Protein AF-A0A067PZ74-F1 (afdb_monomer_lite)

Sequence (123 aa):
MAGTQGPRMMFGPGRLVNHDCNPNSQLRHIPKTHSYQFITICPIALGESITVQYTAQGGFGSSGTAPEGTKCLCATCNPTNPPTLKRRSPPPPLVSAKLKPTRRMKKRLKRLVDTLSELLADG

Structure (mmCIF, N/CA/C/O backbone):
data_AF-A0A067PZ74-F1
#
_entry.id   AF-A0A067PZ74-F1
#
loop_
_atom_site.group_PDB
_atom_site.id
_atom_site.type_symbol
_atom_site.label_atom_id
_atom_site.label_alt_id
_atom_site.label_comp_id
_atom_site.label_asym_id
_atom_site.label_entity_id
_atom_site.label_seq_id
_atom_site.pdbx_PDB_ins_code
_atom_site.Cartn_x
_atom_site.Cartn_y
_atom_site.Cartn_z
_atom_site.occupancy
_atom_site.B_iso_or_equiv
_atom_site.auth_seq_id
_atom_site.auth_comp_id
_atom_site.auth_asym_id
_atom_site.auth_atom_id
_atom_site.pdbx_PDB_model_num
ATOM 1 N N . MET A 1 1 ? -10.736 15.157 8.198 1.00 53.81 1 MET A N 1
ATOM 2 C CA . MET A 1 1 ? -9.588 15.026 9.118 1.00 53.81 1 MET A CA 1
ATOM 3 C C . MET A 1 1 ? -10.034 15.439 10.513 1.00 53.81 1 MET A C 1
ATOM 5 O O . MET A 1 1 ? -10.600 16.514 10.637 1.00 53.81 1 MET A O 1
ATOM 9 N N . ALA A 1 2 ? -9.857 14.597 11.534 1.00 54.72 2 ALA A N 1
ATOM 10 C CA . ALA A 1 2 ? -10.156 14.968 12.922 1.00 54.72 2 ALA A CA 1
ATOM 11 C C . ALA A 1 2 ? -8.872 15.427 13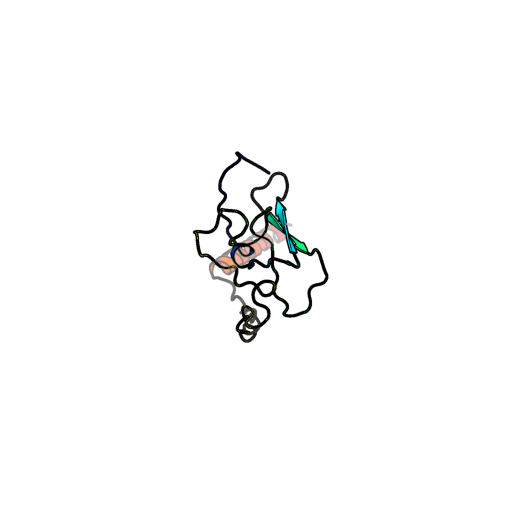.645 1.00 54.72 2 ALA A C 1
ATOM 13 O O . ALA A 1 2 ? -7.884 14.681 13.698 1.00 54.72 2 ALA A O 1
ATOM 14 N N . GLY A 1 3 ? -8.898 16.635 14.214 1.00 65.75 3 GLY A N 1
ATOM 15 C CA . GLY A 1 3 ? -7.799 17.240 14.979 1.00 65.75 3 GLY A CA 1
ATOM 16 C C . GLY A 1 3 ? -7.007 18.309 14.216 1.00 65.75 3 GLY A C 1
ATOM 17 O O . GLY A 1 3 ? -7.270 18.572 13.044 1.00 65.75 3 GLY A O 1
ATOM 18 N N . THR A 1 4 ? -6.039 18.916 14.905 1.00 71.62 4 THR A N 1
ATOM 19 C CA . THR A 1 4 ? -5.150 19.952 14.364 1.00 71.62 4 THR A CA 1
ATOM 20 C C . THR A 1 4 ? -4.310 19.427 13.196 1.00 71.62 4 THR A C 1
ATOM 22 O O . THR A 1 4 ? -3.955 18.242 13.142 1.00 71.62 4 THR A O 1
ATOM 25 N N . GLN A 1 5 ? -4.011 20.312 12.241 1.00 76.31 5 GLN A N 1
ATOM 26 C CA . GLN A 1 5 ? -3.048 20.029 11.178 1.00 76.31 5 GLN A CA 1
ATOM 27 C C . GLN A 1 5 ? -1.659 19.833 11.797 1.00 76.31 5 GLN A C 1
ATOM 29 O O . GLN A 1 5 ? -1.271 20.569 12.701 1.00 76.31 5 GLN A O 1
ATOM 34 N N . GLY A 1 6 ? -0.931 18.816 11.341 1.00 79.94 6 GLY A N 1
ATOM 35 C CA . GLY A 1 6 ? 0.387 18.484 11.871 1.00 79.94 6 GLY A CA 1
ATOM 36 C C . GLY A 1 6 ? 0.806 17.051 11.547 1.00 79.94 6 GLY A C 1
ATOM 37 O O . GLY A 1 6 ? 0.003 16.284 11.001 1.00 79.94 6 GLY A O 1
ATOM 38 N N . PRO A 1 7 ? 2.054 16.676 11.876 1.00 81.00 7 PRO A N 1
ATOM 39 C CA . PRO A 1 7 ? 2.551 15.322 11.672 1.00 81.00 7 PRO A CA 1
ATOM 40 C C . PRO A 1 7 ? 1.695 14.306 12.437 1.00 81.00 7 PRO A C 1
ATOM 42 O O . PRO A 1 7 ? 1.255 14.551 13.562 1.00 81.00 7 PRO A O 1
ATOM 45 N N . ARG A 1 8 ? 1.448 13.146 11.819 1.00 83.44 8 ARG A N 1
ATOM 46 C CA . ARG A 1 8 ? 0.645 12.063 12.401 1.00 83.44 8 ARG A CA 1
ATOM 47 C C . ARG A 1 8 ? 1.423 10.762 12.348 1.00 83.44 8 ARG A C 1
ATOM 49 O O . ARG A 1 8 ? 1.924 10.373 11.298 1.00 83.44 8 ARG A O 1
ATOM 56 N N . MET A 1 9 ? 1.481 10.075 13.483 1.00 86.56 9 MET A N 1
ATOM 57 C CA . MET A 1 9 ? 2.044 8.735 13.552 1.00 86.56 9 MET A CA 1
ATOM 58 C C . MET A 1 9 ? 0.981 7.708 13.155 1.00 86.56 9 MET A C 1
ATOM 60 O O . MET A 1 9 ? -0.149 7.755 13.641 1.00 86.56 9 MET A O 1
ATOM 64 N N . MET A 1 10 ? 1.350 6.788 12.268 1.00 85.56 10 MET A N 1
ATOM 65 C CA . MET A 1 10 ? 0.469 5.735 11.767 1.00 85.56 10 MET A CA 1
ATOM 66 C C . MET A 1 10 ? 0.820 4.406 12.437 1.00 85.56 10 MET A C 1
ATOM 68 O O . MET A 1 10 ? 1.960 3.947 12.374 1.00 85.56 10 MET A O 1
ATOM 72 N N . PHE A 1 11 ? -0.171 3.775 13.065 1.00 87.75 11 PHE A N 1
ATOM 73 C CA . PHE A 1 11 ? -0.034 2.478 13.731 1.00 87.75 11 PHE A CA 1
ATOM 74 C C . PHE A 1 11 ? -0.928 1.414 13.086 1.00 87.75 11 PHE A C 1
ATOM 76 O O . PHE A 1 11 ? -1.783 1.706 12.250 1.00 87.75 11 PHE A O 1
ATOM 83 N N . GLY A 1 12 ? -0.735 0.160 13.502 1.00 91.50 12 GLY A N 1
ATOM 84 C CA . GLY A 1 12 ? -1.492 -0.983 12.994 1.00 91.50 12 GLY A CA 1
ATOM 85 C C . GLY A 1 12 ? -0.991 -1.488 11.636 1.00 91.50 12 GLY A C 1
ATOM 86 O O . GLY A 1 12 ? 0.094 -1.099 11.201 1.00 91.50 12 GLY A O 1
ATOM 87 N N . PRO A 1 13 ? -1.760 -2.361 10.959 1.00 91.12 13 PRO A N 1
ATOM 88 C CA . PRO A 1 13 ? -1.337 -3.006 9.712 1.00 91.12 13 PRO A CA 1
ATOM 89 C C . PRO A 1 13 ? -0.972 -2.025 8.595 1.00 91.12 13 PRO A C 1
ATOM 91 O O . PRO A 1 13 ? -0.108 -2.322 7.777 1.00 91.12 13 PRO A O 1
ATOM 94 N N . GLY A 1 14 ? -1.575 -0.831 8.588 1.00 89.19 14 GLY A N 1
ATOM 95 C CA . GLY A 1 14 ? -1.324 0.173 7.556 1.00 89.19 14 GLY A CA 1
ATOM 96 C C . GLY A 1 14 ? 0.118 0.670 7.480 1.00 89.19 14 GLY A C 1
ATOM 97 O O . GLY A 1 14 ? 0.542 1.099 6.415 1.00 89.19 14 GLY A O 1
ATOM 98 N N . ARG A 1 15 ? 0.910 0.539 8.554 1.00 90.56 15 ARG A N 1
ATOM 99 C CA . ARG A 1 15 ? 2.342 0.892 8.539 1.00 90.56 15 ARG A CA 1
ATOM 100 C C . ARG A 1 15 ? 3.208 -0.051 7.692 1.00 90.56 15 ARG A C 1
ATOM 102 O O . ARG A 1 15 ? 4.394 0.207 7.530 1.00 90.56 15 ARG A O 1
ATOM 109 N N . LEU A 1 16 ? 2.656 -1.193 7.273 1.00 91.44 16 LEU A N 1
ATOM 110 C CA . LEU A 1 16 ? 3.355 -2.218 6.492 1.00 91.44 16 LEU A CA 1
ATOM 111 C C . LEU A 1 16 ? 3.139 -2.051 4.984 1.00 91.44 16 LEU A C 1
ATOM 113 O O . LEU A 1 16 ? 3.750 -2.774 4.201 1.00 91.44 16 LEU A O 1
ATOM 117 N N . VAL A 1 17 ? 2.246 -1.144 4.582 1.00 92.69 17 VAL A N 1
ATOM 118 C CA . VAL A 1 17 ? 1.942 -0.884 3.176 1.00 92.69 17 VAL A CA 1
ATOM 119 C C . VAL A 1 17 ? 3.038 -0.005 2.602 1.00 92.69 17 VAL A C 1
ATOM 121 O O . VAL A 1 17 ? 3.280 1.084 3.114 1.00 92.69 17 VAL A O 1
ATOM 124 N N . ASN A 1 18 ? 3.692 -0.495 1.552 1.00 91.69 18 ASN A N 1
ATOM 125 C CA . ASN A 1 18 ? 4.823 0.181 0.935 1.00 91.69 18 ASN A CA 1
ATOM 126 C C . ASN A 1 18 ? 4.387 1.308 -0.005 1.00 91.69 18 ASN A C 1
ATOM 128 O O . ASN A 1 18 ? 3.251 1.357 -0.489 1.00 91.69 18 ASN A O 1
ATOM 132 N N . HIS A 1 19 ? 5.340 2.185 -0.305 1.00 90.94 19 HIS A N 1
ATOM 133 C CA . HIS A 1 19 ? 5.178 3.197 -1.331 1.00 90.94 19 HIS A CA 1
ATOM 134 C C . HIS A 1 19 ? 5.363 2.621 -2.742 1.00 90.94 19 HIS A C 1
ATOM 136 O O . HIS A 1 19 ? 6.323 1.889 -2.983 1.00 90.94 19 HIS A O 1
ATOM 142 N N . ASP A 1 20 ? 4.508 3.035 -3.678 1.00 90.88 20 ASP A N 1
ATOM 143 C CA . ASP A 1 20 ? 4.790 2.990 -5.113 1.00 90.88 20 ASP A CA 1
ATOM 144 C C . ASP A 1 20 ? 4.361 4.303 -5.794 1.00 90.88 20 ASP A C 1
ATOM 146 O O . ASP A 1 20 ? 3.380 4.928 -5.381 1.00 90.88 20 ASP A O 1
ATOM 150 N N . CYS A 1 21 ? 5.121 4.761 -6.795 1.00 88.38 21 CYS A N 1
ATOM 151 C CA . CYS A 1 21 ? 4.797 5.969 -7.561 1.00 88.38 21 CYS A CA 1
ATOM 152 C C . CYS A 1 21 ? 3.570 5.773 -8.467 1.00 88.38 21 CYS A C 1
ATOM 154 O O . CYS A 1 21 ? 2.855 6.742 -8.718 1.00 88.38 21 CYS A O 1
ATOM 156 N N . ASN A 1 22 ? 3.283 4.536 -8.880 1.00 90.31 22 ASN A N 1
ATOM 157 C CA . ASN A 1 22 ? 2.051 4.134 -9.554 1.00 90.31 22 ASN A CA 1
ATOM 158 C C . ASN A 1 22 ? 1.307 3.099 -8.684 1.00 90.31 22 ASN A C 1
ATOM 160 O O . ASN A 1 22 ? 1.387 1.895 -8.935 1.00 90.31 22 ASN A O 1
ATOM 164 N N . PRO A 1 23 ? 0.656 3.541 -7.594 1.00 93.88 23 PRO A N 1
ATOM 165 C CA . PRO A 1 23 ? 0.079 2.637 -6.609 1.00 93.88 23 PRO A CA 1
ATOM 166 C C . PRO A 1 23 ? -1.210 1.975 -7.108 1.00 93.88 23 PRO A C 1
ATOM 168 O O . PRO A 1 23 ? -1.900 2.503 -7.975 1.00 93.88 23 PRO A O 1
ATOM 171 N N . ASN A 1 24 ? -1.595 0.866 -6.473 1.00 96.38 24 ASN A N 1
ATOM 172 C CA . ASN A 1 24 ? -2.900 0.224 -6.692 1.00 96.38 24 ASN A CA 1
ATOM 173 C C . ASN A 1 24 ? -3.949 0.567 -5.621 1.00 96.38 24 ASN A C 1
ATOM 175 O O . ASN A 1 24 ? -5.117 0.181 -5.730 1.00 96.38 24 ASN A O 1
ATOM 179 N N . SER A 1 25 ? -3.562 1.316 -4.584 1.00 96.69 25 SER A N 1
ATOM 180 C CA . SER A 1 25 ? -4.444 1.754 -3.503 1.00 96.69 25 SER A CA 1
ATOM 181 C C . SER A 1 25 ? -4.162 3.194 -3.058 1.00 96.69 25 SER A C 1
ATOM 183 O O . SER A 1 25 ? -3.096 3.758 -3.297 1.00 96.69 25 SER A O 1
ATOM 185 N N . GLN A 1 26 ? -5.118 3.787 -2.343 1.00 93.75 26 GLN A N 1
ATOM 186 C CA . GLN A 1 26 ? -5.005 5.098 -1.701 1.00 93.75 26 GLN A CA 1
ATOM 187 C C . GLN A 1 26 ? -5.418 5.030 -0.227 1.00 93.75 26 GLN A C 1
ATOM 189 O O . GLN A 1 26 ? -6.302 4.258 0.149 1.00 93.75 26 GLN A O 1
ATOM 194 N N . LEU A 1 27 ? -4.808 5.863 0.616 1.00 91.38 27 LEU A N 1
ATOM 195 C CA . LEU A 1 27 ? -5.170 5.984 2.027 1.00 91.38 27 LEU A CA 1
ATOM 196 C C . LEU A 1 27 ? -6.264 7.048 2.202 1.00 91.38 27 LEU A C 1
ATOM 198 O O . LEU A 1 27 ? -6.094 8.195 1.794 1.00 91.38 27 LEU A O 1
ATOM 202 N N . ARG A 1 28 ? -7.376 6.696 2.850 1.00 91.19 28 ARG A N 1
ATOM 203 C CA . ARG A 1 28 ? -8.498 7.605 3.119 1.00 91.19 28 ARG A CA 1
ATOM 204 C C . ARG A 1 28 ? -8.767 7.712 4.615 1.00 91.19 28 ARG A C 1
ATOM 206 O 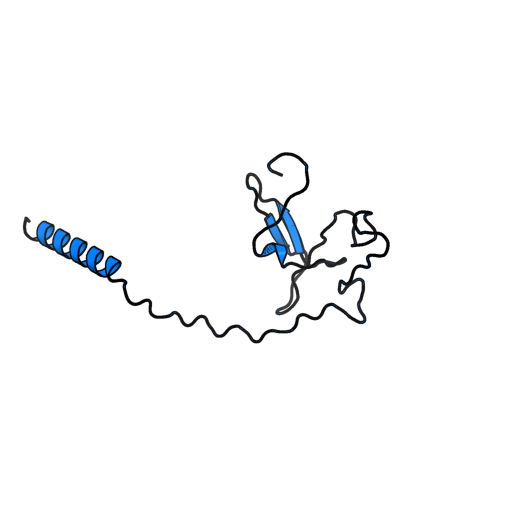O . ARG A 1 28 ? -8.853 6.706 5.315 1.00 91.19 28 ARG A O 1
ATOM 213 N N . HIS A 1 29 ? -8.934 8.940 5.101 1.00 89.31 29 HIS A N 1
ATOM 214 C CA . HIS A 1 29 ? -9.367 9.204 6.476 1.00 89.31 29 HIS A CA 1
ATOM 215 C C . HIS A 1 29 ? -10.815 8.746 6.680 1.00 89.31 29 HIS A C 1
ATOM 217 O O . HIS A 1 29 ? -11.683 9.072 5.867 1.00 89.31 29 HIS A O 1
ATOM 223 N N . ILE A 1 30 ? -11.081 8.031 7.775 1.00 91.62 30 ILE A N 1
ATOM 224 C CA . ILE A 1 30 ? -12.445 7.687 8.183 1.00 91.62 30 ILE A CA 1
ATOM 225 C C . ILE A 1 30 ? -13.020 8.876 8.974 1.00 91.62 30 ILE A C 1
ATOM 227 O O . ILE A 1 30 ? -12.499 9.193 10.054 1.00 91.62 30 ILE A O 1
ATOM 231 N N . PRO A 1 31 ? -14.085 9.545 8.483 1.00 90.00 31 PRO A N 1
ATOM 232 C CA . PRO A 1 31 ? -14.648 10.723 9.135 1.00 90.00 31 PRO A CA 1
ATOM 233 C C . PRO A 1 31 ? -14.971 10.482 10.610 1.00 90.00 31 PRO A C 1
ATOM 235 O O . PRO A 1 31 ? -15.422 9.405 10.983 1.00 90.00 31 PRO A O 1
ATOM 238 N N . LYS A 1 32 ? -14.762 11.507 11.445 1.00 88.25 32 LYS A N 1
ATOM 239 C CA . LYS A 1 32 ? -15.032 11.473 12.896 1.00 88.25 32 LYS A CA 1
ATOM 240 C C . LYS A 1 32 ? -14.226 10.429 13.694 1.00 88.25 32 LYS A C 1
ATOM 242 O O . LYS A 1 32 ? -14.546 10.179 14.848 1.00 88.25 32 LYS A O 1
ATOM 247 N N . THR A 1 33 ? -13.161 9.859 13.124 1.00 90.19 33 THR A N 1
ATOM 248 C CA . THR A 1 33 ? -12.250 8.937 13.829 1.00 90.19 33 THR A CA 1
ATOM 249 C C . THR A 1 33 ? -10.785 9.368 13.683 1.00 90.19 33 THR A C 1
ATOM 251 O O . THR A 1 33 ? -10.473 10.308 12.949 1.00 90.19 33 THR A O 1
ATOM 254 N N . HIS A 1 34 ? -9.867 8.660 14.345 1.00 88.69 34 HIS A N 1
ATOM 255 C CA . HIS A 1 34 ? -8.417 8.764 14.113 1.00 88.69 34 HIS A CA 1
ATOM 256 C C . HIS A 1 34 ? -7.878 7.642 13.213 1.00 88.69 34 HIS A C 1
ATOM 258 O O . HIS A 1 34 ? -6.672 7.406 13.165 1.00 88.69 34 HIS A O 1
ATOM 264 N N . SER A 1 35 ? -8.770 6.945 12.511 1.00 91.12 35 SER A N 1
ATOM 265 C CA . SER A 1 35 ? -8.449 5.776 11.705 1.00 91.12 35 SER A CA 1
ATOM 266 C C . SER A 1 35 ? -8.404 6.113 10.219 1.00 91.12 35 SER A C 1
ATOM 268 O O . SER A 1 35 ? -8.998 7.086 9.742 1.00 91.12 35 SER A O 1
ATOM 270 N N . TYR A 1 36 ? -7.696 5.265 9.482 1.00 91.75 36 TYR A N 1
ATOM 271 C CA . TYR A 1 36 ? -7.586 5.335 8.036 1.00 91.75 36 TYR A CA 1
ATOM 272 C C . TYR A 1 36 ? -7.912 3.976 7.429 1.00 91.75 36 TYR A C 1
ATOM 274 O O . TYR A 1 36 ? -7.714 2.940 8.064 1.00 91.75 36 TYR A O 1
ATOM 282 N N . GLN A 1 37 ? -8.388 4.001 6.191 1.00 94.31 37 GLN A N 1
ATOM 283 C CA . GLN A 1 37 ? -8.662 2.819 5.385 1.00 94.31 37 GLN A CA 1
ATOM 284 C C . GLN A 1 37 ? -7.917 2.901 4.056 1.00 94.31 37 GLN A C 1
ATOM 286 O O . GLN A 1 37 ? -7.714 3.993 3.524 1.00 94.31 37 GLN A O 1
ATOM 291 N N . PHE A 1 38 ? -7.549 1.747 3.509 1.00 94.81 38 PHE A N 1
ATOM 292 C CA . PHE A 1 38 ? -7.060 1.650 2.139 1.00 94.81 38 PHE A CA 1
ATOM 293 C C . PHE A 1 38 ? -8.242 1.457 1.197 1.00 94.81 38 PHE A C 1
ATOM 295 O O . PHE A 1 38 ? -9.143 0.669 1.478 1.00 94.81 38 PHE A O 1
ATOM 302 N N . ILE A 1 39 ? -8.240 2.195 0.096 1.00 96.12 39 ILE A N 1
ATOM 303 C CA . ILE A 1 39 ? -9.201 2.058 -0.992 1.00 96.12 39 ILE A CA 1
ATOM 304 C C . ILE A 1 39 ? -8.423 1.655 -2.233 1.00 96.12 39 ILE A C 1
ATOM 306 O O . ILE A 1 39 ? -7.510 2.369 -2.634 1.00 96.12 39 ILE A O 1
ATOM 310 N N . THR A 1 40 ? -8.782 0.525 -2.828 1.00 96.94 40 THR A N 1
ATOM 311 C CA . THR A 1 40 ? -8.216 0.077 -4.102 1.00 96.94 40 THR A CA 1
ATOM 312 C C . THR A 1 40 ? -8.641 1.026 -5.220 1.00 96.94 40 THR A C 1
ATOM 314 O O . THR A 1 40 ? -9.813 1.400 -5.288 1.00 96.94 40 THR A O 1
ATOM 317 N N . ILE A 1 41 ? -7.711 1.404 -6.095 1.00 96.88 41 ILE A N 1
ATOM 318 C CA . ILE A 1 41 ? -7.972 2.278 -7.255 1.00 96.88 41 ILE A CA 1
ATOM 319 C C . ILE A 1 41 ? -7.867 1.534 -8.594 1.00 96.88 41 ILE A C 1
ATOM 321 O O . ILE A 1 41 ? -8.276 2.063 -9.623 1.00 96.88 41 ILE A O 1
ATOM 325 N N . CYS A 1 42 ? -7.388 0.291 -8.573 1.00 95.12 42 CYS A N 1
ATOM 326 C CA . CYS A 1 42 ? -7.418 -0.652 -9.688 1.00 95.12 42 CYS A CA 1
ATOM 327 C C . CYS A 1 42 ? -7.560 -2.100 -9.161 1.00 95.12 42 CYS A C 1
ATOM 329 O O . CYS A 1 42 ? -7.449 -2.319 -7.948 1.00 95.12 42 CYS A O 1
ATOM 331 N N . PRO A 1 43 ? -7.858 -3.091 -10.026 1.00 96.69 43 PRO A N 1
ATOM 332 C CA . PRO A 1 43 ? -7.852 -4.503 -9.641 1.00 96.69 43 PRO A CA 1
ATOM 333 C C . PRO A 1 43 ? -6.478 -4.949 -9.122 1.00 96.69 43 PRO A C 1
ATOM 335 O O . PRO A 1 43 ? -5.464 -4.582 -9.705 1.00 96.69 43 PRO A O 1
ATOM 338 N N . ILE A 1 44 ? -6.460 -5.765 -8.063 1.00 94.88 44 ILE A N 1
ATOM 339 C CA . ILE A 1 44 ? -5.238 -6.297 -7.438 1.00 94.88 44 ILE A CA 1
ATOM 340 C C . ILE A 1 44 ? -5.240 -7.819 -7.575 1.00 94.88 44 ILE A C 1
ATOM 342 O O . ILE A 1 44 ? -6.171 -8.487 -7.115 1.00 94.88 44 ILE A O 1
ATOM 346 N N . ALA A 1 45 ? -4.208 -8.376 -8.207 1.00 91.81 45 ALA A N 1
ATOM 347 C CA . ALA A 1 45 ? -4.075 -9.815 -8.392 1.00 91.81 45 ALA A CA 1
ATOM 348 C C . ALA A 1 45 ? -3.684 -10.536 -7.088 1.00 91.81 45 ALA A C 1
ATOM 350 O O . ALA A 1 45 ? -3.084 -9.969 -6.172 1.00 91.81 45 ALA A O 1
ATOM 351 N N . LEU A 1 46 ? -3.985 -11.837 -6.995 1.00 88.81 46 LEU A N 1
ATOM 352 C CA . LEU A 1 46 ? -3.551 -12.646 -5.854 1.00 88.81 46 LEU A CA 1
ATOM 353 C C . LEU A 1 46 ? -2.020 -12.667 -5.755 1.00 88.81 46 LEU A C 1
ATOM 355 O O . LEU A 1 46 ? -1.327 -13.084 -6.679 1.00 88.81 46 LEU A O 1
ATOM 359 N N . GLY A 1 47 ? -1.503 -12.262 -4.594 1.00 88.38 47 GLY A N 1
ATOM 360 C CA . GLY A 1 47 ? -0.064 -12.175 -4.335 1.00 88.38 47 GLY A CA 1
ATOM 361 C C . GLY A 1 47 ? 0.585 -10.862 -4.777 1.00 88.38 47 GLY A C 1
ATOM 362 O O . GLY A 1 47 ? 1.762 -10.662 -4.485 1.00 88.38 47 GLY A O 1
ATOM 363 N N . GLU A 1 48 ? -0.160 -9.962 -5.420 1.00 90.81 48 GLU A N 1
ATOM 364 C CA . GLU A 1 48 ? 0.301 -8.608 -5.709 1.00 90.81 48 GLU A CA 1
ATOM 365 C C . GLU A 1 48 ? 0.403 -7.781 -4.416 1.00 90.81 48 GLU A C 1
ATOM 367 O O . GLU A 1 48 ? -0.421 -7.894 -3.504 1.00 90.81 48 GLU A O 1
ATOM 372 N N . SER A 1 49 ? 1.442 -6.950 -4.320 1.00 92.12 49 SER A N 1
ATOM 373 C CA . SER A 1 49 ? 1.637 -6.056 -3.176 1.00 92.12 49 SER A CA 1
ATOM 374 C C . SER A 1 49 ? 0.588 -4.949 -3.172 1.00 92.12 49 SER A C 1
ATOM 376 O O . SER A 1 49 ? 0.408 -4.271 -4.177 1.00 92.12 49 SER A O 1
ATOM 378 N N . ILE A 1 50 ? -0.021 -4.676 -2.019 1.00 94.62 50 ILE A N 1
ATOM 379 C CA . ILE A 1 50 ? -0.799 -3.446 -1.822 1.00 94.62 50 ILE A CA 1
ATOM 380 C C . ILE A 1 50 ? 0.186 -2.283 -1.658 1.00 94.62 50 ILE A C 1
ATOM 382 O O . ILE A 1 50 ? 1.082 -2.352 -0.811 1.00 94.62 50 ILE A O 1
ATOM 386 N N . THR A 1 51 ? 0.022 -1.224 -2.450 1.00 94.50 51 THR A N 1
ATOM 387 C CA . THR A 1 51 ? 0.914 -0.054 -2.454 1.00 94.50 51 THR A CA 1
ATOM 388 C C . THR A 1 51 ? 0.132 1.255 -2.451 1.00 94.50 51 THR A C 1
ATOM 390 O O . THR A 1 51 ? -1.006 1.318 -2.915 1.00 94.50 51 THR A O 1
ATOM 393 N N . VAL A 1 52 ? 0.735 2.312 -1.901 1.00 93.56 52 VAL A N 1
ATOM 394 C CA . VAL A 1 52 ? 0.149 3.664 -1.848 1.00 93.56 52 VAL A CA 1
ATOM 395 C C . VAL A 1 52 ? 1.170 4.740 -2.222 1.00 93.56 52 VAL A C 1
ATOM 397 O O . VAL A 1 52 ? 2.379 4.531 -2.153 1.00 93.56 52 VAL A O 1
ATOM 400 N N . GLN A 1 53 ? 0.710 5.946 -2.545 1.00 90.00 53 GLN A N 1
ATOM 401 C CA . GLN A 1 53 ? 1.575 7.127 -2.497 1.00 90.00 53 GLN A CA 1
ATOM 402 C C . GLN A 1 53 ? 1.643 7.665 -1.062 1.00 90.00 53 GLN A C 1
ATOM 404 O O . GLN A 1 53 ? 0.613 7.867 -0.422 1.00 90.00 53 GLN A O 1
ATOM 409 N N . TYR A 1 54 ? 2.855 7.883 -0.540 1.00 86.44 54 TYR A N 1
ATOM 410 C CA . TYR A 1 54 ? 3.036 8.460 0.801 1.00 86.44 54 TYR A CA 1
ATOM 411 C C . TYR A 1 54 ? 2.876 9.981 0.817 1.00 86.44 54 TYR A C 1
ATOM 413 O O . TYR A 1 54 ? 2.482 10.542 1.837 1.00 86.44 54 TYR A O 1
ATOM 421 N N . THR A 1 55 ? 3.195 10.646 -0.293 1.00 76.88 55 THR A N 1
ATOM 422 C CA . THR A 1 55 ? 3.161 12.103 -0.423 1.00 76.88 55 THR A CA 1
ATOM 423 C C . THR A 1 55 ? 2.226 12.500 -1.556 1.00 76.88 55 THR A C 1
ATOM 425 O O . THR A 1 55 ? 2.134 11.809 -2.569 1.00 76.88 55 THR A O 1
ATOM 428 N N . ALA A 1 56 ? 1.532 13.626 -1.387 1.00 67.50 56 ALA A N 1
ATOM 429 C CA . ALA A 1 56 ? 0.623 14.150 -2.405 1.00 67.50 56 ALA A CA 1
ATOM 430 C C . ALA A 1 56 ? 1.367 14.684 -3.642 1.00 67.50 56 ALA A C 1
ATOM 432 O O . ALA A 1 56 ? 0.793 14.710 -4.724 1.00 67.50 56 ALA A O 1
ATOM 433 N N . GLN A 1 57 ? 2.630 15.107 -3.493 1.00 62.31 57 GLN A N 1
ATOM 434 C CA . GLN A 1 57 ? 3.439 15.636 -4.599 1.00 62.31 57 GLN A CA 1
ATOM 435 C C . GLN A 1 57 ? 4.276 14.570 -5.332 1.00 62.31 57 GLN A C 1
ATOM 437 O O . GLN A 1 57 ? 5.060 14.917 -6.210 1.00 62.31 57 GLN A O 1
ATOM 442 N N . GLY A 1 58 ? 4.109 13.285 -5.004 1.00 52.91 58 GLY A N 1
ATOM 443 C CA . GLY A 1 58 ? 4.801 12.185 -5.672 1.00 52.91 58 GLY A CA 1
ATOM 444 C C . GLY A 1 58 ? 6.264 12.008 -5.245 1.00 52.91 58 GLY A C 1
ATOM 445 O O . GLY A 1 58 ? 7.011 12.971 -5.077 1.00 52.91 58 GLY A O 1
ATOM 446 N N . GLY A 1 59 ? 6.659 10.739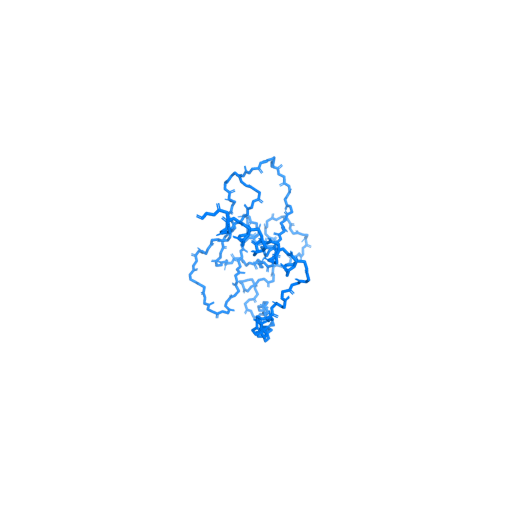 -5.101 1.00 52.97 59 GLY A N 1
ATOM 447 C CA . GLY A 1 59 ? 8.038 10.255 -4.987 1.00 52.97 59 GLY A CA 1
ATOM 448 C C . GLY A 1 59 ? 8.806 10.625 -3.711 1.00 52.97 59 GLY A C 1
ATOM 449 O O . GLY A 1 59 ? 8.957 11.789 -3.347 1.00 52.97 59 GLY A O 1
ATOM 450 N N . PHE A 1 60 ? 9.428 9.621 -3.083 1.00 55.28 60 PHE A N 1
ATOM 451 C CA . PHE A 1 60 ? 10.615 9.847 -2.249 1.00 55.28 60 PHE A CA 1
ATOM 452 C C . PHE A 1 60 ? 11.724 10.445 -3.133 1.00 55.28 60 PHE A C 1
ATOM 454 O O . PHE A 1 60 ? 12.396 9.706 -3.851 1.00 55.28 60 PHE A O 1
ATOM 461 N N . GLY A 1 61 ? 11.855 11.775 -3.136 1.00 46.88 61 GLY A N 1
ATOM 462 C CA . GLY A 1 61 ? 12.909 12.506 -3.853 1.00 46.88 61 GLY A CA 1
ATOM 463 C C . GLY A 1 61 ? 12.432 13.710 -4.675 1.00 46.88 61 GLY A C 1
ATOM 464 O O . GLY A 1 61 ? 13.201 14.643 -4.855 1.00 46.88 61 GLY A O 1
ATOM 465 N N . SER A 1 62 ? 11.171 13.748 -5.119 1.00 43.59 62 SER A N 1
ATOM 466 C CA . SER A 1 62 ? 10.615 14.871 -5.904 1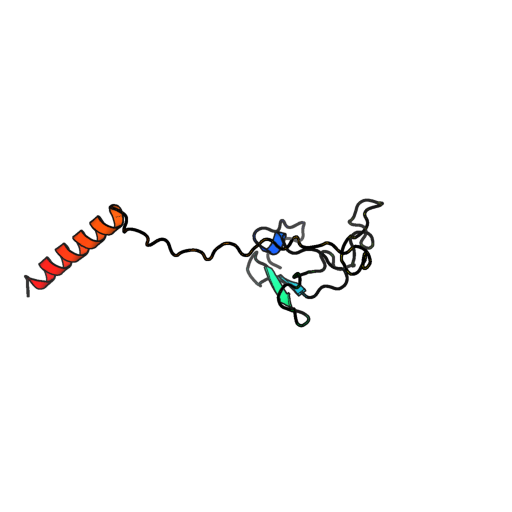.00 43.59 62 SER A CA 1
ATOM 467 C C . SER A 1 62 ? 9.785 15.857 -5.075 1.00 43.59 62 SER A C 1
ATOM 469 O O . SER A 1 62 ? 9.642 17.010 -5.467 1.00 43.59 62 SER A O 1
ATOM 471 N N . SER A 1 63 ? 9.276 15.443 -3.908 1.00 41.84 63 SER A N 1
ATOM 472 C CA . SER A 1 63 ? 8.414 16.273 -3.052 1.00 41.84 63 SER A CA 1
ATOM 473 C C . SER A 1 63 ? 9.144 17.087 -1.970 1.00 41.84 63 SER A C 1
ATOM 475 O O . SER A 1 63 ? 8.494 17.582 -1.054 1.00 41.84 63 SER A O 1
ATOM 477 N N . GLY A 1 64 ? 10.478 17.199 -2.008 1.00 40.44 64 GLY A N 1
ATOM 478 C CA . GLY A 1 64 ? 11.255 18.007 -1.046 1.00 40.44 64 GLY A CA 1
ATOM 479 C C . GLY A 1 64 ? 11.260 17.506 0.410 1.00 40.44 64 GLY A C 1
ATOM 480 O O . GLY A 1 64 ? 11.804 18.169 1.285 1.00 40.44 64 GLY A O 1
ATOM 481 N N . THR A 1 65 ? 10.663 16.343 0.692 1.00 43.59 65 THR A N 1
ATOM 482 C CA . THR A 1 65 ? 10.575 15.753 2.045 1.00 43.59 65 THR A CA 1
ATOM 483 C C . THR A 1 65 ? 11.539 14.592 2.274 1.00 43.59 65 THR A C 1
ATOM 485 O O . THR A 1 65 ? 11.605 14.059 3.380 1.00 43.59 65 THR A O 1
ATOM 488 N N . ALA A 1 66 ? 12.246 14.152 1.235 1.00 53.84 66 ALA A N 1
ATOM 489 C CA . ALA A 1 66 ? 13.304 13.165 1.368 1.00 53.84 66 ALA A CA 1
ATOM 490 C C . ALA A 1 66 ? 14.647 13.904 1.502 1.00 53.84 66 ALA A C 1
ATOM 492 O O . ALA A 1 66 ? 14.826 14.910 0.813 1.00 53.84 66 ALA A O 1
ATOM 493 N N . PRO A 1 67 ? 15.578 13.440 2.356 1.00 55.62 67 PRO A N 1
ATOM 494 C CA . PRO A 1 67 ? 16.938 13.975 2.389 1.00 55.62 67 PRO A CA 1
ATOM 495 C C . PRO A 1 67 ? 17.537 14.023 0.977 1.00 55.62 67 PRO A C 1
ATOM 497 O O . PRO A 1 67 ? 17.264 13.125 0.170 1.00 55.62 67 PRO A O 1
ATOM 500 N N . GLU A 1 68 ? 18.348 15.038 0.674 1.00 51.25 68 GLU A N 1
ATOM 501 C CA . GLU A 1 68 ? 19.086 15.101 -0.593 1.00 51.25 68 GLU A CA 1
ATOM 502 C C . GLU A 1 68 ? 19.788 13.761 -0.877 1.00 51.25 68 GLU A C 1
ATOM 504 O O . GLU A 1 68 ? 20.385 13.148 0.008 1.00 51.25 68 GLU A O 1
ATOM 509 N N . GLY A 1 69 ? 19.656 13.264 -2.110 1.00 57.06 69 GLY A N 1
ATOM 510 C CA . GLY A 1 69 ? 20.218 11.974 -2.526 1.00 57.06 69 GLY A CA 1
ATOM 511 C C . GLY A 1 69 ? 19.358 10.737 -2.224 1.00 57.06 69 GLY A C 1
ATOM 512 O O . GLY A 1 69 ? 19.748 9.628 -2.591 1.00 57.06 69 GLY A O 1
ATOM 513 N N . THR A 1 70 ? 18.177 10.878 -1.615 1.00 66.31 70 THR A N 1
ATOM 514 C CA . THR A 1 70 ? 17.299 9.722 -1.361 1.00 66.31 70 THR A CA 1
ATOM 515 C C . THR A 1 70 ? 16.517 9.339 -2.620 1.00 66.31 70 THR A C 1
ATOM 517 O O . THR A 1 70 ? 15.664 10.091 -3.088 1.00 66.31 70 THR A O 1
ATOM 520 N N . LYS A 1 71 ? 16.785 8.145 -3.161 1.00 75.81 71 LYS A N 1
ATOM 521 C CA . LYS A 1 71 ? 16.112 7.602 -4.351 1.00 75.81 71 LYS A CA 1
ATOM 522 C C . LYS A 1 71 ? 14.941 6.695 -3.962 1.00 75.81 71 LYS A C 1
ATOM 524 O O . LYS A 1 71 ? 15.095 5.801 -3.132 1.00 75.81 71 LYS A O 1
ATOM 529 N N . CYS A 1 72 ? 13.788 6.871 -4.608 1.00 83.25 72 CYS A N 1
ATOM 530 C CA . CYS A 1 72 ? 12.671 5.934 -4.500 1.00 83.25 72 CYS A CA 1
ATOM 531 C C . CYS A 1 72 ? 13.053 4.546 -5.050 1.00 83.25 72 CYS A C 1
ATOM 533 O O . CYS A 1 72 ? 13.558 4.429 -6.167 1.00 83.25 72 CYS A O 1
ATOM 535 N N . LEU A 1 73 ? 12.777 3.493 -4.275 1.00 87.00 73 LEU A N 1
ATOM 536 C CA . LEU A 1 73 ? 13.078 2.096 -4.620 1.00 87.00 73 LEU A CA 1
ATOM 537 C C . LEU A 1 73 ? 11.819 1.278 -4.952 1.00 87.00 73 LEU A C 1
ATOM 539 O O . LEU A 1 73 ? 11.836 0.056 -4.841 1.00 87.00 73 LEU A O 1
ATOM 543 N N . CYS A 1 74 ? 10.709 1.933 -5.301 1.00 89.44 74 CYS A N 1
ATOM 544 C CA . CYS A 1 74 ? 9.481 1.240 -5.692 1.00 89.44 74 CYS A CA 1
ATOM 545 C C . CYS A 1 74 ? 9.611 0.548 -7.060 1.00 89.44 74 CYS A C 1
ATOM 547 O O . CYS A 1 74 ? 10.550 0.823 -7.811 1.00 89.44 74 CYS A O 1
ATOM 549 N N . ALA A 1 75 ? 8.658 -0.321 -7.406 1.00 90.31 75 ALA A N 1
ATOM 550 C CA . ALA A 1 75 ? 8.697 -1.055 -8.670 1.00 90.31 75 ALA A CA 1
ATOM 551 C C . ALA A 1 75 ? 8.574 -0.111 -9.878 1.00 90.31 75 ALA A C 1
ATOM 553 O O . ALA A 1 75 ? 9.263 -0.309 -10.875 1.00 90.31 75 ALA A O 1
ATOM 554 N N . THR A 1 76 ? 7.787 0.963 -9.755 1.00 88.81 76 THR A N 1
ATOM 555 C CA . THR A 1 76 ? 7.660 1.984 -10.810 1.00 88.81 76 THR A CA 1
ATOM 556 C C . THR A 1 76 ? 8.968 2.733 -11.079 1.00 88.81 76 THR A C 1
ATOM 558 O O . THR A 1 76 ? 9.304 2.989 -12.231 1.00 88.81 76 THR A O 1
ATOM 561 N N . CYS A 1 77 ? 9.739 3.078 -10.042 1.00 86.50 77 CYS A N 1
ATOM 562 C CA . CYS A 1 77 ? 11.009 3.801 -10.203 1.00 86.50 77 CYS A CA 1
ATOM 563 C C . CYS A 1 77 ? 12.212 2.886 -10.465 1.00 86.50 77 CYS A C 1
ATOM 565 O O . CYS A 1 77 ? 13.246 3.360 -10.937 1.00 86.50 77 CYS A O 1
ATOM 567 N N . ASN A 1 78 ? 12.107 1.599 -10.127 1.00 87.81 78 ASN A N 1
ATOM 568 C CA . ASN A 1 78 ? 13.178 0.622 -10.277 1.00 87.81 78 ASN A CA 1
ATOM 569 C C . ASN A 1 78 ? 12.676 -0.676 -10.939 1.00 87.81 78 ASN A C 1
ATOM 571 O O . ASN A 1 78 ? 12.726 -1.743 -10.320 1.00 87.81 78 ASN A O 1
ATOM 575 N N . PRO A 1 79 ? 12.197 -0.613 -12.195 1.00 84.62 79 PRO A N 1
ATOM 576 C CA . PRO A 1 79 ? 11.558 -1.753 -12.853 1.00 84.62 79 PRO A CA 1
ATOM 577 C C . PRO A 1 79 ? 12.516 -2.925 -13.111 1.00 84.62 79 PRO A C 1
ATOM 579 O O . PRO A 1 79 ? 12.075 -4.063 -13.230 1.00 84.62 79 PRO A O 1
ATOM 582 N N . THR A 1 80 ? 13.828 -2.674 -13.176 1.00 87.12 80 THR A N 1
ATOM 583 C CA . THR A 1 80 ? 14.852 -3.708 -13.398 1.00 87.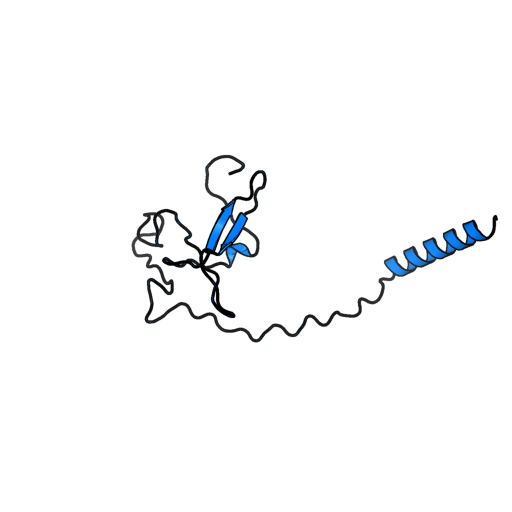12 80 THR A CA 1
ATOM 584 C C . THR A 1 80 ? 15.263 -4.444 -12.124 1.00 87.12 80 THR A C 1
ATOM 586 O O . THR A 1 80 ? 15.822 -5.535 -12.202 1.00 87.12 80 THR A O 1
ATOM 589 N N . ASN A 1 81 ? 14.993 -3.873 -10.949 1.00 85.69 81 ASN A N 1
ATOM 590 C CA . ASN A 1 81 ? 15.281 -4.491 -9.657 1.00 85.69 81 ASN A CA 1
ATOM 591 C C . ASN A 1 81 ? 14.197 -4.106 -8.632 1.00 85.69 81 ASN A C 1
ATOM 593 O O . ASN A 1 81 ? 14.467 -3.368 -7.677 1.00 85.69 81 ASN A O 1
ATOM 597 N N . PRO A 1 82 ? 12.946 -4.545 -8.853 1.00 83.38 82 PRO A N 1
ATOM 598 C CA . PRO A 1 82 ? 11.836 -4.157 -8.005 1.00 83.38 82 PRO A CA 1
ATOM 599 C C . PRO A 1 82 ? 11.997 -4.748 -6.597 1.00 83.38 82 PRO A C 1
ATOM 601 O O . PRO A 1 82 ? 12.624 -5.798 -6.419 1.00 83.38 82 PRO A O 1
ATOM 604 N N . PRO A 1 83 ? 11.399 -4.116 -5.575 1.00 81.12 83 PRO A N 1
ATOM 605 C CA . PRO A 1 83 ? 11.408 -4.652 -4.226 1.00 81.12 83 PRO A CA 1
ATOM 606 C C . PRO A 1 83 ? 10.685 -6.002 -4.220 1.00 81.12 83 PRO A C 1
ATOM 608 O O . PRO A 1 83 ? 9.474 -6.094 -4.417 1.00 81.12 83 PRO A O 1
ATOM 611 N N . THR A 1 84 ? 11.446 -7.072 -4.012 1.00 74.06 84 THR A N 1
ATOM 612 C CA . THR A 1 84 ? 10.904 -8.427 -3.992 1.00 74.06 84 THR A CA 1
ATOM 613 C C . THR A 1 84 ? 10.302 -8.720 -2.625 1.00 74.06 84 THR A C 1
ATOM 615 O O . THR A 1 84 ? 10.973 -8.674 -1.589 1.00 74.06 84 THR A O 1
ATOM 618 N N . LEU A 1 85 ? 9.016 -9.075 -2.598 1.00 65.88 85 LEU A N 1
ATOM 619 C CA . LEU A 1 85 ? 8.457 -9.721 -1.420 1.00 65.88 85 LEU A CA 1
ATOM 620 C C . LEU A 1 85 ? 9.068 -11.118 -1.332 1.00 65.88 85 LEU A C 1
ATOM 622 O O . LEU A 1 85 ? 8.774 -11.986 -2.154 1.00 65.88 85 LEU A O 1
ATOM 626 N N . LYS A 1 86 ? 9.903 -11.368 -0.317 1.00 61.53 86 LYS A N 1
ATOM 627 C CA . LYS A 1 86 ? 10.253 -12.747 0.042 1.00 61.53 86 LYS A CA 1
ATOM 628 C C . LYS A 1 86 ? 8.949 -13.453 0.392 1.00 61.53 86 LYS A C 1
ATOM 630 O O . LYS A 1 86 ? 8.367 -13.183 1.444 1.00 61.53 86 LYS A O 1
ATOM 635 N N . ARG A 1 87 ? 8.481 -14.326 -0.503 1.00 60.59 87 ARG A N 1
ATOM 636 C CA . ARG A 1 87 ? 7.275 -15.127 -0.306 1.00 60.59 87 ARG A CA 1
ATOM 637 C C . ARG A 1 87 ? 7.516 -16.018 0.906 1.00 60.59 87 ARG A C 1
ATOM 639 O O . ARG A 1 87 ? 8.168 -17.053 0.810 1.00 60.59 87 ARG A O 1
ATOM 646 N N . ARG A 1 88 ? 7.051 -15.580 2.076 1.00 61.94 88 ARG A N 1
ATOM 647 C CA . ARG A 1 88 ? 7.011 -16.452 3.246 1.00 61.94 88 ARG A CA 1
ATOM 648 C C . ARG A 1 88 ? 6.043 -17.573 2.899 1.00 61.94 88 ARG A C 1
ATOM 650 O O . ARG A 1 88 ? 4.976 -17.313 2.338 1.00 61.94 88 ARG A O 1
ATOM 657 N N . SER A 1 89 ? 6.428 -18.809 3.197 1.00 65.31 89 SER A N 1
ATOM 658 C CA . SER A 1 89 ? 5.480 -19.917 3.206 1.00 65.31 89 SER A CA 1
ATOM 659 C C . SER A 1 89 ? 4.244 -19.478 4.000 1.00 65.31 89 SER A C 1
ATOM 661 O O . SER A 1 89 ? 4.420 -18.791 5.018 1.00 65.31 89 SER A O 1
ATOM 663 N N . PRO A 1 90 ? 3.021 -19.810 3.542 1.00 64.81 90 PRO A N 1
ATOM 664 C CA . PRO A 1 90 ? 1.818 -19.496 4.294 1.00 64.81 90 PRO A CA 1
ATOM 665 C C . PRO A 1 90 ? 2.042 -19.906 5.751 1.00 64.81 90 PRO A C 1
ATOM 667 O O . PRO A 1 90 ? 2.594 -20.991 5.977 1.00 64.81 90 PRO A O 1
ATOM 670 N N . PRO A 1 91 ? 1.686 -19.064 6.739 1.00 63.84 91 PRO A N 1
ATOM 671 C CA . PRO A 1 91 ? 1.667 -19.549 8.105 1.00 63.84 91 PRO A CA 1
ATOM 672 C C . PRO A 1 91 ? 0.807 -20.819 8.111 1.00 63.84 91 PRO A C 1
ATOM 674 O O . PRO A 1 91 ? -0.215 -20.850 7.411 1.00 63.84 91 PRO A O 1
ATOM 677 N N . PRO A 1 92 ? 1.220 -21.880 8.827 1.00 72.88 92 PRO A N 1
ATOM 678 C CA . PRO A 1 92 ? 0.375 -23.054 8.960 1.00 72.88 92 PRO A CA 1
ATOM 679 C C . PRO A 1 92 ? -1.019 -22.584 9.394 1.00 72.88 92 PRO A C 1
ATOM 681 O O . PRO A 1 92 ? -1.107 -21.603 10.148 1.00 72.88 92 PRO A O 1
ATOM 684 N N . PRO A 1 93 ? -2.099 -23.216 8.895 1.00 72.50 93 PRO A N 1
ATOM 685 C CA . PRO A 1 93 ? -3.448 -22.847 9.294 1.00 72.50 93 PRO A CA 1
ATOM 686 C C . PRO A 1 93 ? -3.472 -22.724 10.812 1.00 72.50 93 PRO A C 1
ATOM 688 O O . PRO A 1 93 ? -2.905 -23.580 11.498 1.00 72.50 93 PRO A O 1
ATOM 691 N N . LEU A 1 94 ? -4.059 -21.636 11.324 1.00 64.25 94 LEU A N 1
ATOM 692 C CA . LEU A 1 94 ? -4.286 -21.474 12.754 1.00 64.25 94 LEU A CA 1
ATOM 693 C C . LEU A 1 94 ? -5.138 -22.666 13.175 1.00 64.25 94 LEU A C 1
ATOM 695 O O . LEU A 1 94 ? -6.357 -22.655 13.019 1.00 64.25 94 LEU A O 1
ATOM 699 N N . VAL A 1 95 ? -4.484 -23.737 13.628 1.00 64.50 95 VAL A N 1
ATOM 700 C CA . VAL A 1 95 ? -5.171 -24.896 14.165 1.00 64.50 95 VAL A CA 1
ATOM 701 C C . VAL A 1 95 ? -5.923 -24.314 15.335 1.00 64.50 95 VAL A C 1
ATOM 703 O O . VAL A 1 95 ? -5.300 -23.791 16.261 1.00 64.50 95 VAL A O 1
ATOM 706 N N . SER A 1 96 ? -7.251 -24.300 15.235 1.00 61.34 96 SER A N 1
ATOM 707 C CA . SER A 1 96 ? -8.111 -23.836 16.307 1.00 61.34 96 SER A CA 1
ATOM 708 C C . SER A 1 96 ? -7.804 -24.748 17.483 1.00 61.34 96 SER A C 1
ATOM 710 O O . SER A 1 96 ? -8.327 -25.859 17.576 1.00 61.34 96 SER A O 1
ATOM 712 N N . ALA A 1 97 ? -6.854 -24.339 18.326 1.00 61.16 97 ALA A N 1
ATOM 713 C CA . ALA A 1 97 ? -6.503 -25.077 19.513 1.00 61.16 97 ALA A CA 1
ATOM 714 C C . ALA A 1 97 ? -7.825 -25.201 20.253 1.00 61.16 97 ALA A C 1
ATOM 716 O O . ALA A 1 97 ? -8.451 -24.181 20.548 1.00 61.16 97 ALA A O 1
ATOM 717 N N . LYS A 1 98 ? -8.307 -26.434 20.450 1.00 61.56 98 LYS A N 1
ATOM 718 C CA . LYS A 1 98 ? -9.491 -26.693 21.266 1.00 61.56 98 LYS A CA 1
ATOM 719 C C . LYS A 1 98 ? -9.204 -26.043 22.614 1.00 61.56 98 LYS A C 1
ATOM 721 O O . LYS A 1 98 ? -8.470 -26.607 23.426 1.00 61.56 98 LYS A O 1
ATOM 726 N N . LEU A 1 99 ? -9.702 -24.822 22.806 1.00 63.47 99 LEU A N 1
ATOM 727 C CA . LEU A 1 99 ? -9.509 -24.052 24.020 1.00 63.47 99 LEU A CA 1
ATOM 728 C C . LEU A 1 99 ? -10.172 -24.876 25.114 1.00 63.47 99 LEU A C 1
ATOM 730 O O . LEU A 1 99 ? -11.397 -24.951 25.196 1.00 63.47 99 LEU A O 1
ATOM 734 N N . LYS A 1 100 ? -9.362 -25.574 25.916 1.00 70.00 100 LYS A N 1
ATOM 735 C CA . LYS A 1 100 ? -9.882 -26.309 27.063 1.00 70.00 100 LYS A CA 1
ATOM 736 C C . LYS A 1 100 ? -10.531 -25.267 27.979 1.00 70.00 100 LYS A C 1
ATOM 738 O O . LYS A 1 100 ? -9.867 -24.282 28.311 1.00 70.00 100 LYS A O 1
ATOM 743 N N . PRO A 1 101 ? -11.799 -25.450 28.391 1.00 69.56 101 PRO A N 1
ATOM 744 C CA . PRO A 1 101 ? -12.478 -24.488 29.244 1.00 69.56 101 PRO A CA 1
ATOM 745 C C . PRO A 1 101 ? -11.631 -24.211 30.481 1.00 69.56 101 PRO A C 1
ATOM 747 O O . PRO A 1 101 ? -11.262 -25.137 31.213 1.00 69.56 101 PRO A O 1
ATOM 750 N N . THR A 1 102 ? -11.304 -22.940 30.705 1.00 80.75 102 THR A N 1
ATOM 751 C CA . THR A 1 102 ? -10.503 -22.546 31.865 1.00 80.75 102 THR A CA 1
ATOM 752 C C . THR A 1 102 ? -11.230 -22.935 33.153 1.00 80.75 102 THR A C 1
ATOM 754 O O . THR A 1 102 ? -12.463 -22.979 33.214 1.00 80.75 102 THR A O 1
ATOM 757 N N . ARG A 1 103 ? -10.477 -23.175 34.234 1.00 79.19 103 ARG A N 1
ATOM 758 C CA . ARG A 1 103 ? -11.047 -23.477 35.560 1.00 79.19 103 ARG A CA 1
ATOM 759 C C . ARG A 1 103 ? -12.055 -22.404 36.008 1.00 79.19 103 ARG A C 1
ATOM 761 O O . ARG A 1 103 ? -13.059 -22.727 36.640 1.00 79.19 103 ARG A O 1
ATOM 768 N N . ARG A 1 104 ? -11.835 -21.141 35.610 1.00 79.56 104 ARG A N 1
ATOM 769 C CA . ARG A 1 104 ? -12.741 -20.008 35.860 1.00 79.56 104 ARG A CA 1
ATOM 770 C C . ARG A 1 104 ? -14.058 -20.126 35.083 1.00 79.56 104 ARG A C 1
ATOM 772 O O . ARG A 1 104 ? -15.112 -19.920 35.679 1.00 79.56 104 ARG A O 1
ATOM 779 N N . MET A 1 105 ? -14.009 -20.503 33.802 1.00 79.06 105 MET A N 1
ATOM 780 C CA . MET A 1 105 ? -15.209 -20.767 32.994 1.00 79.06 105 MET A CA 1
ATOM 781 C C . MET A 1 105 ? -16.025 -21.931 33.559 1.00 79.06 105 MET A C 1
ATOM 783 O O . MET A 1 105 ? -17.226 -21.776 33.757 1.00 79.06 105 MET A O 1
ATOM 787 N N . LYS A 1 106 ? -15.378 -23.045 33.929 1.00 85.00 106 LYS A N 1
ATOM 788 C CA . LYS A 1 106 ? -16.063 -24.197 34.545 1.00 85.00 106 LYS A CA 1
ATOM 789 C C . LYS A 1 106 ? -16.792 -23.818 35.838 1.00 85.00 106 LYS A C 1
ATOM 791 O O . LYS A 1 106 ? -17.939 -24.200 36.032 1.00 85.00 106 LYS A O 1
ATOM 796 N N . LYS A 1 107 ? -16.163 -23.004 36.696 1.00 84.94 107 LYS A N 1
ATOM 797 C CA . LYS A 1 107 ? -16.763 -22.538 37.961 1.00 84.94 107 LYS A CA 1
ATOM 798 C C . LYS A 1 107 ? -17.945 -21.580 37.750 1.00 84.94 107 LYS A C 1
ATOM 800 O O . LYS A 1 107 ? -18.806 -21.472 38.617 1.00 84.94 107 LYS A O 1
ATOM 805 N N . ARG A 1 108 ? -17.971 -20.846 36.632 1.00 84.69 108 ARG A N 1
ATOM 806 C CA . ARG A 1 108 ? -19.089 -19.962 36.265 1.00 84.69 108 ARG A CA 1
ATOM 807 C C . ARG A 1 108 ? -20.251 -20.758 35.670 1.00 84.69 108 ARG A C 1
ATOM 809 O O . ARG A 1 108 ? -21.386 -20.497 36.037 1.00 84.69 108 ARG A O 1
ATOM 816 N N . LEU A 1 109 ? -19.948 -21.755 34.837 1.00 85.56 109 LEU A N 1
ATOM 817 C CA . LEU A 1 109 ? -20.946 -22.660 34.269 1.00 85.56 109 LEU A CA 1
ATOM 818 C C . LEU A 1 109 ? -21.644 -23.476 35.362 1.00 85.56 109 LEU A C 1
ATOM 820 O O . LEU A 1 109 ? -22.864 -23.522 35.388 1.00 85.56 109 LEU A O 1
ATOM 824 N N . LYS A 1 110 ? -20.875 -24.034 36.309 1.00 88.56 110 LYS A N 1
ATOM 825 C CA . LYS A 1 110 ? -21.436 -24.770 37.449 1.00 88.56 110 LYS A CA 1
ATOM 826 C C . LYS A 1 110 ? -22.413 -23.907 38.250 1.00 88.56 110 LYS A C 1
ATOM 828 O O . LYS A 1 110 ? -23.515 -24.347 38.515 1.00 88.56 110 LYS A O 1
ATOM 833 N N . ARG A 1 111 ? -22.035 -22.660 38.558 1.00 85.75 111 ARG A N 1
ATOM 834 C CA . ARG A 1 111 ? -22.920 -21.738 39.282 1.00 85.75 111 ARG A CA 1
ATOM 835 C C . ARG A 1 111 ? -24.218 -21.456 38.532 1.00 85.75 111 ARG A C 1
ATOM 837 O O . ARG A 1 111 ? -25.258 -21.479 39.155 1.00 85.75 111 ARG A O 1
ATOM 844 N N . LEU A 1 112 ? -24.162 -21.239 37.217 1.00 86.19 112 LEU A N 1
ATOM 845 C CA . LEU A 1 112 ? -25.376 -21.038 36.420 1.00 86.19 112 LEU A CA 1
ATOM 846 C C . LEU A 1 112 ? -26.293 -22.264 36.431 1.00 86.19 112 LEU A C 1
ATOM 848 O O . LEU A 1 112 ? -27.501 -22.100 36.528 1.00 86.19 112 LEU A O 1
ATOM 852 N N . VAL A 1 113 ? -25.723 -23.467 36.339 1.00 91.31 113 VAL A N 1
ATOM 853 C CA . VAL A 1 113 ? -26.487 -24.723 36.399 1.00 91.31 113 VAL A CA 1
ATOM 854 C C . VAL A 1 113 ? -27.118 -24.915 37.776 1.00 91.31 113 VAL A C 1
ATOM 856 O O . VAL A 1 113 ? -28.295 -25.252 37.847 1.00 91.31 113 VAL A O 1
ATOM 859 N N . ASP A 1 114 ? -26.365 -24.657 38.848 1.00 89.38 114 ASP A N 1
ATOM 860 C CA . ASP A 1 114 ? -26.870 -24.746 40.221 1.00 89.38 114 ASP A CA 1
ATOM 861 C C . ASP A 1 114 ? -28.056 -23.765 40.407 1.00 89.38 114 ASP A C 1
ATOM 863 O O . ASP A 1 114 ? -29.136 -24.182 40.811 1.00 89.38 114 ASP A O 1
ATOM 867 N N . THR A 1 115 ? -27.919 -22.499 39.981 1.00 88.00 115 THR A N 1
ATOM 868 C CA . THR A 1 115 ? -28.988 -21.480 40.097 1.00 88.00 115 THR A CA 1
ATOM 869 C C . THR A 1 115 ? -30.223 -21.799 39.251 1.00 88.00 115 THR A C 1
ATOM 871 O O . THR A 1 115 ? -31.348 -21.569 39.680 1.00 88.00 115 THR A O 1
ATOM 874 N N . LEU A 1 116 ? -30.038 -22.326 38.037 1.00 87.81 116 LEU A N 1
ATOM 875 C CA . LEU A 1 116 ? -31.155 -22.775 37.199 1.00 87.81 116 LEU A CA 1
ATOM 876 C C . LEU A 1 116 ? -31.889 -23.967 37.816 1.00 87.81 116 LEU A C 1
ATOM 878 O O . LEU A 1 116 ? -33.099 -24.065 37.668 1.00 87.81 116 LEU A O 1
ATOM 882 N N . SER A 1 117 ? -31.169 -24.858 38.496 1.00 87.75 117 SER A N 1
ATOM 88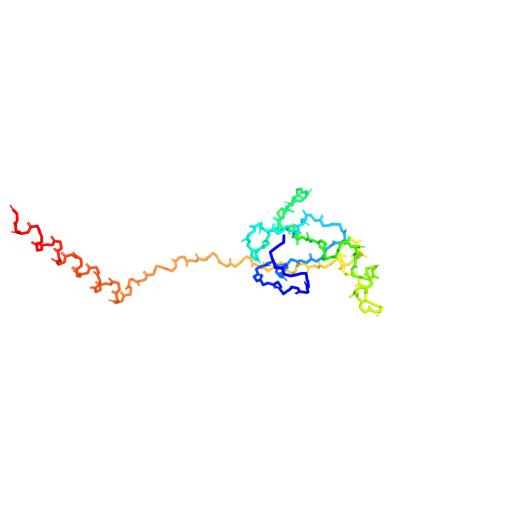3 C CA . SER A 1 117 ? -31.773 -26.024 39.145 1.00 87.75 117 SER A CA 1
ATOM 884 C C . SER A 1 117 ? -32.603 -25.618 40.362 1.00 87.75 117 SER A C 1
ATOM 886 O O . SER A 1 117 ? -33.671 -26.180 40.566 1.00 87.75 117 SER A O 1
ATOM 888 N N . GLU A 1 118 ? -32.153 -24.616 41.124 1.00 85.00 118 GLU A N 1
ATOM 889 C CA . GLU A 1 118 ? -32.925 -24.027 42.228 1.00 85.00 118 GLU A CA 1
ATOM 890 C C . GLU A 1 118 ? -34.212 -23.362 41.712 1.00 85.00 118 GLU A C 1
ATOM 892 O O . GLU A 1 118 ? -35.299 -23.675 42.179 1.00 85.00 118 GLU A O 1
ATOM 897 N N . LEU A 1 119 ? -34.119 -22.539 40.660 1.00 81.88 119 LEU A N 1
ATOM 898 C CA . LEU A 1 119 ? -35.284 -21.863 40.068 1.00 81.88 119 LEU A CA 1
ATOM 899 C C . LEU A 1 119 ? -36.329 -22.815 39.466 1.00 81.88 119 LEU A C 1
ATOM 901 O O . LEU A 1 119 ? -37.492 -22.444 39.352 1.00 81.88 119 LEU A O 1
ATOM 905 N N . LEU A 1 120 ? -35.912 -24.007 39.036 1.00 82.62 120 LEU A N 1
ATOM 906 C CA . LEU A 1 120 ? -36.801 -25.030 38.480 1.00 82.62 120 LEU A CA 1
ATOM 907 C C . LEU A 1 120 ? -37.378 -25.974 39.543 1.00 82.62 120 LEU A C 1
ATOM 909 O O . LEU A 1 120 ? -38.285 -26.734 39.220 1.00 82.62 120 LEU A O 1
ATOM 913 N N . ALA A 1 121 ? -36.852 -25.959 40.770 1.00 73.81 121 ALA A N 1
ATOM 914 C CA . ALA A 1 121 ? -37.342 -26.784 41.874 1.00 73.81 121 ALA A CA 1
ATOM 915 C C . ALA A 1 121 ? -38.445 -26.094 42.701 1.00 73.81 121 ALA A C 1
ATOM 917 O O . ALA A 1 121 ? -39.175 -26.778 43.414 1.00 73.81 121 ALA A O 1
ATOM 918 N N . ASP A 1 122 ? -38.576 -24.769 42.582 1.00 63.00 122 ASP A N 1
ATOM 919 C CA . ASP A 1 122 ? -39.549 -23.939 43.309 1.00 63.00 122 ASP A CA 1
ATOM 920 C C . ASP A 1 122 ? -40.845 -23.642 42.507 1.00 63.00 122 ASP A C 1
ATOM 922 O O . ASP A 1 122 ? -41.606 -22.741 42.872 1.00 63.00 122 ASP A O 1
ATOM 926 N N . GLY A 1 123 ? -41.107 -24.370 41.410 1.00 51.19 123 GLY A N 1
ATOM 927 C CA . GLY A 1 123 ? -42.318 -24.257 40.575 1.00 51.19 123 GLY A CA 1
ATOM 928 C C . GLY A 1 123 ? -43.007 -25.595 40.359 1.00 51.19 123 GLY A C 1
ATOM 929 O O . GLY A 1 123 ? -44.253 -25.585 40.247 1.00 51.19 123 GLY A O 1
#

InterPro domains:
  IPR001214 SET domain [PF00856] (11-54)
  IPR046341 SET domain superfamily [G3DSA:2.170.270.10] (2-82)
  IPR046341 SET domain superfamily [SSF82199] (8-74)

Organism: NCBI:txid933084

Secondary structure (DSSP, 8-state):
--S-SS-----SGGGGPEE-SS-SEEEEEPTTSS-EEEEESS---TTPPPEE-SSTT-STTTSS-SPTT----STTT-TTS------PPPPPP------PPPHHHHHHHHHHHHHHHHHHH--

Radius of gyration: 25.39 Å; chains: 1; bounding box: 62×47×57 Å

pLDDT: mean 79.23, std 14.8, range [40.44, 96.94]

Foldseek 3Di:
DPDDDDDDDDDDPVVVAEADQDFQWEWADDPPDPDIDIDGPDDADVPRGHHYHPDPQGALARPPPHPPPDHDQDCNRCVPDHPDDPPDDPDPPPPVPPPDQDPVNVVVVVVVVVVVVVVVVVD